Protein AF-A0A966XWX6-F1 (afdb_monomer_lite)

Structure (mmCIF, N/CA/C/O backbone):
data_AF-A0A966XWX6-F1
#
_entry.id   AF-A0A966XWX6-F1
#
loop_
_atom_site.group_PDB
_atom_site.id
_atom_site.type_symbol
_atom_site.label_atom_id
_atom_site.label_alt_id
_atom_site.label_comp_id
_atom_site.label_asym_id
_atom_site.label_entity_id
_atom_site.label_seq_id
_atom_site.pdbx_PDB_ins_code
_atom_site.Cartn_x
_atom_site.Cartn_y
_atom_site.Cartn_z
_atom_site.occupancy
_atom_site.B_iso_or_equiv
_atom_site.auth_seq_id
_atom_site.auth_comp_id
_atom_site.auth_asym_id
_atom_site.auth_atom_id
_atom_site.pdbx_PDB_model_num
ATOM 1 N N . PHE A 1 1 ? 21.811 -14.752 10.000 1.00 73.19 1 PHE A N 1
ATOM 2 C CA . PHE A 1 1 ? 20.720 -13.834 9.620 1.00 73.19 1 PHE A CA 1
ATOM 3 C C . PHE A 1 1 ? 19.807 -14.587 8.665 1.00 73.19 1 PHE A C 1
ATOM 5 O O . PHE A 1 1 ? 20.324 -15.262 7.786 1.00 73.19 1 PHE A O 1
ATOM 12 N N . GLU A 1 2 ? 18.492 -14.569 8.885 1.00 77.88 2 GLU A N 1
ATOM 13 C CA . GLU A 1 2 ? 17.516 -15.277 8.046 1.00 77.88 2 GLU A CA 1
ATOM 14 C C . GLU A 1 2 ? 16.659 -14.259 7.292 1.00 77.88 2 GLU A C 1
ATOM 16 O O . GLU A 1 2 ? 16.104 -13.352 7.908 1.00 77.88 2 GLU A O 1
ATOM 21 N N . PHE A 1 3 ? 16.539 -14.425 5.972 1.00 81.12 3 PHE A N 1
ATOM 22 C CA . PHE A 1 3 ? 15.634 -13.631 5.149 1.00 81.12 3 PHE A CA 1
ATOM 23 C C . PHE A 1 3 ? 14.488 -14.496 4.635 1.00 81.12 3 PHE A C 1
ATOM 25 O O . PHE A 1 3 ? 14.699 -15.541 4.016 1.00 81.12 3 PHE A O 1
ATOM 32 N N . ARG A 1 4 ? 13.259 -14.029 4.861 1.00 85.69 4 ARG A N 1
ATOM 33 C CA . ARG A 1 4 ? 12.049 -14.632 4.300 1.00 85.69 4 ARG A CA 1
ATOM 34 C C . ARG A 1 4 ? 11.263 -13.586 3.528 1.00 85.69 4 ARG A C 1
ATOM 36 O O . ARG A 1 4 ? 11.019 -12.499 4.039 1.00 85.69 4 ARG A O 1
ATOM 43 N N . VAL A 1 5 ? 10.824 -13.936 2.322 1.00 81.00 5 VAL A N 1
ATOM 44 C CA . VAL A 1 5 ? 9.911 -13.115 1.511 1.00 81.00 5 VAL A CA 1
ATOM 45 C C . VAL A 1 5 ? 8.625 -13.907 1.331 1.00 81.00 5 VAL A C 1
ATOM 47 O O . VAL A 1 5 ? 8.657 -15.008 0.784 1.00 81.00 5 VAL A O 1
ATOM 50 N N . GLY A 1 6 ? 7.506 -13.396 1.853 1.00 85.00 6 GLY A N 1
ATOM 51 C CA . GLY A 1 6 ? 6.234 -14.131 1.852 1.00 85.00 6 GLY A CA 1
ATOM 52 C C . GLY A 1 6 ? 6.308 -15.481 2.580 1.00 85.00 6 GLY A C 1
ATOM 53 O O . GLY A 1 6 ? 5.659 -16.435 2.173 1.00 85.00 6 GLY A O 1
ATOM 54 N N . GLY A 1 7 ? 7.162 -15.596 3.604 1.00 87.56 7 GLY A N 1
ATOM 55 C CA . GLY A 1 7 ? 7.399 -16.847 4.336 1.00 87.56 7 GLY A CA 1
ATOM 56 C C . GLY A 1 7 ? 8.396 -17.811 3.680 1.00 87.56 7 GLY A C 1
ATOM 57 O O . GLY A 1 7 ? 8.847 -18.740 4.344 1.00 87.56 7 GLY A O 1
ATOM 58 N N . VAL A 1 8 ? 8.810 -17.574 2.431 1.00 90.19 8 VAL A N 1
ATOM 59 C CA . VAL A 1 8 ? 9.786 -18.416 1.719 1.00 90.19 8 VAL A CA 1
ATOM 60 C C . VAL A 1 8 ? 11.207 -17.972 2.052 1.00 90.19 8 VAL A C 1
ATOM 62 O O . VAL A 1 8 ? 11.536 -16.794 1.895 1.00 90.19 8 VAL A O 1
ATOM 65 N N . HIS A 1 9 ? 12.053 -18.913 2.479 1.00 87.88 9 HIS A N 1
ATOM 66 C CA . HIS A 1 9 ? 13.467 -18.660 2.758 1.00 87.88 9 HIS A CA 1
ATOM 67 C C . HIS A 1 9 ? 14.204 -18.210 1.486 1.00 87.88 9 HIS A C 1
ATOM 69 O O . HIS A 1 9 ? 14.067 -18.819 0.422 1.00 87.88 9 HIS A O 1
ATOM 75 N N . ARG A 1 10 ? 14.979 -17.130 1.590 1.00 82.19 10 ARG A N 1
ATOM 76 C CA . ARG A 1 10 ? 15.804 -16.578 0.509 1.00 82.19 10 ARG A CA 1
ATOM 77 C C . ARG A 1 10 ? 17.248 -16.500 0.969 1.00 82.19 10 ARG A C 1
ATOM 79 O O . ARG A 1 10 ? 17.492 -16.134 2.115 1.00 82.19 10 ARG A O 1
ATOM 86 N N . ASP A 1 11 ? 18.176 -16.814 0.062 1.00 84.69 11 ASP A N 1
ATOM 87 C CA . ASP A 1 11 ? 19.610 -16.728 0.338 1.00 84.69 11 ASP A CA 1
ATOM 88 C C . ASP A 1 11 ? 19.958 -15.298 0.781 1.00 84.69 11 ASP A C 1
ATOM 90 O O . ASP A 1 11 ? 19.851 -14.353 -0.013 1.00 84.69 11 ASP A O 1
ATOM 94 N N . PRO A 1 12 ? 20.379 -15.115 2.037 1.00 77.56 12 PRO A N 1
ATOM 95 C CA . PRO A 1 12 ? 20.657 -13.798 2.570 1.00 77.56 12 PRO A CA 1
ATOM 96 C C . PRO A 1 12 ? 21.746 -13.009 1.821 1.00 77.56 12 PRO A C 1
ATOM 98 O O . PRO A 1 12 ? 21.702 -11.777 1.809 1.00 77.56 12 PRO A O 1
ATOM 101 N N . LEU A 1 13 ? 22.697 -13.68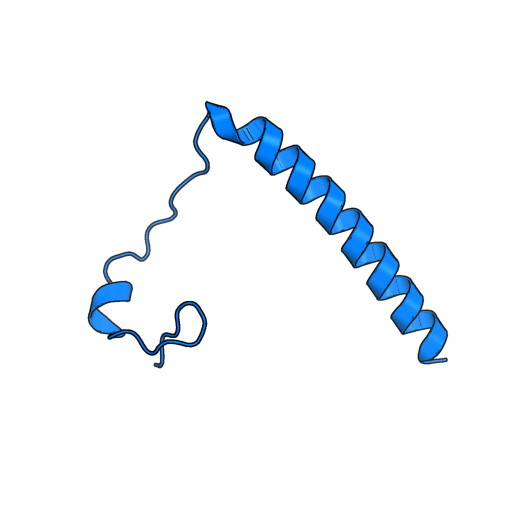3 1.160 1.00 8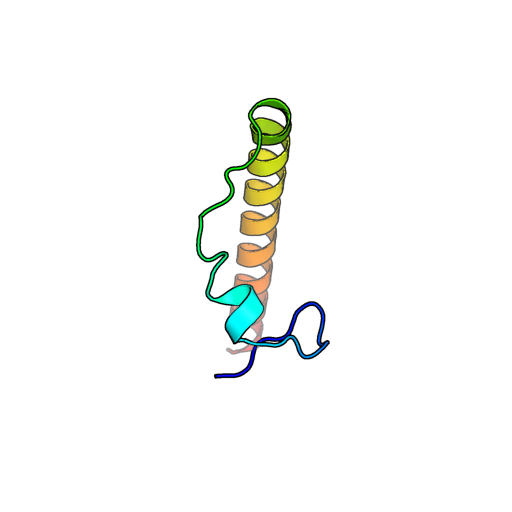0.19 13 LEU A N 1
ATOM 102 C CA . LEU A 1 13 ? 23.759 -13.030 0.381 1.00 80.19 13 LEU A CA 1
ATOM 103 C C . LEU A 1 13 ? 23.244 -12.424 -0.933 1.00 80.19 13 LEU A C 1
ATOM 105 O O . LEU A 1 13 ? 23.866 -11.505 -1.471 1.00 80.19 13 LEU A O 1
ATOM 109 N N . THR A 1 14 ? 22.097 -12.897 -1.430 1.00 70.06 14 THR A N 1
ATOM 110 C CA . THR A 1 14 ? 21.436 -12.320 -2.612 1.00 70.06 14 THR A CA 1
ATOM 111 C C . THR A 1 14 ? 20.687 -11.030 -2.280 1.00 70.06 14 THR A C 1
ATOM 113 O O . THR A 1 14 ? 20.698 -10.097 -3.079 1.00 70.06 14 THR A O 1
ATOM 116 N N . ILE A 1 15 ? 20.108 -10.935 -1.077 1.00 65.06 15 ILE A N 1
ATOM 117 C CA . ILE A 1 15 ? 19.339 -9.763 -0.630 1.00 65.06 15 ILE A CA 1
ATOM 118 C C . ILE A 1 15 ? 20.245 -8.669 -0.060 1.00 65.06 15 ILE A C 1
ATOM 120 O O . ILE A 1 15 ? 19.988 -7.491 -0.291 1.00 65.06 15 ILE A O 1
ATOM 124 N N . ALA A 1 16 ? 21.341 -9.024 0.619 1.00 63.25 16 ALA A N 1
ATOM 125 C CA . ALA A 1 16 ? 22.258 -8.040 1.205 1.00 63.25 16 ALA A CA 1
ATOM 126 C C . ALA A 1 16 ? 22.795 -7.023 0.174 1.00 63.25 16 ALA A C 1
ATOM 128 O O . ALA A 1 16 ? 22.993 -5.854 0.507 1.00 63.25 16 ALA A O 1
ATOM 129 N N . LYS A 1 17 ? 22.960 -7.443 -1.090 1.00 61.12 17 LYS A N 1
ATOM 130 C CA . LYS A 1 17 ? 23.414 -6.596 -2.207 1.00 61.12 17 LYS A CA 1
ATOM 131 C C . LYS A 1 17 ? 22.337 -5.660 -2.776 1.00 61.12 17 LYS A C 1
ATOM 133 O O . LYS A 1 17 ? 22.669 -4.812 -3.589 1.00 61.12 17 LYS A O 1
ATOM 138 N N . GLN A 1 18 ? 21.077 -5.805 -2.364 1.00 62.81 18 GLN A N 1
ATOM 139 C CA . GLN A 1 18 ? 19.931 -5.008 -2.823 1.00 62.81 18 GLN A CA 1
ATOM 140 C C . GLN A 1 18 ? 19.410 -4.051 -1.737 1.00 62.81 18 GLN A C 1
ATOM 142 O O . GLN A 1 18 ? 18.243 -3.668 -1.756 1.00 62.81 18 GLN A O 1
ATOM 147 N N . SER A 1 19 ? 20.253 -3.668 -0.772 1.00 65.25 19 SER A N 1
ATOM 148 C CA . SER A 1 19 ? 19.884 -2.772 0.339 1.00 65.25 19 SER A CA 1
ATOM 149 C C . SER A 1 19 ? 19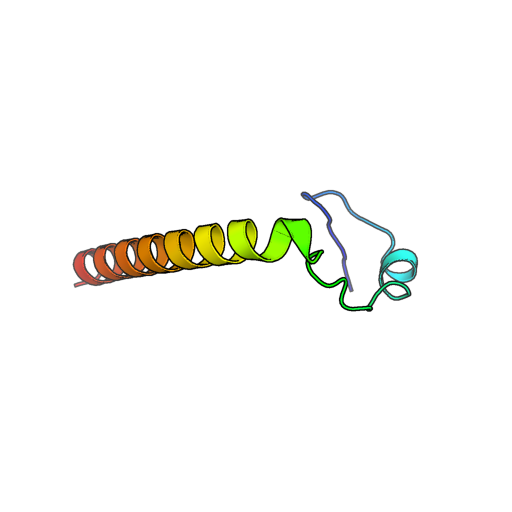.759 -1.301 -0.095 1.00 65.25 19 SER A C 1
ATOM 151 O O . SER A 1 19 ? 20.216 -0.397 0.600 1.00 65.25 19 SER A O 1
ATOM 153 N N . GLU A 1 20 ? 19.159 -1.052 -1.255 1.00 72.19 20 GLU A N 1
ATOM 154 C CA . GLU A 1 20 ? 18.886 0.280 -1.779 1.00 72.19 20 GLU A CA 1
ATOM 155 C C . GLU A 1 20 ? 17.406 0.606 -1.585 1.00 72.19 20 GLU A C 1
ATOM 157 O O . GLU A 1 20 ? 16.521 -0.222 -1.817 1.00 72.19 20 GLU A O 1
ATOM 162 N N . ALA A 1 21 ? 17.117 1.829 -1.142 1.00 82.19 21 ALA A N 1
ATOM 163 C CA . ALA A 1 21 ? 15.743 2.295 -1.066 1.00 82.19 21 ALA A CA 1
ATOM 164 C C . ALA A 1 21 ? 15.200 2.483 -2.490 1.00 82.19 21 ALA A C 1
ATOM 166 O O . ALA A 1 21 ? 15.652 3.370 -3.211 1.00 82.19 21 ALA A O 1
ATOM 167 N N . ILE A 1 22 ? 14.212 1.677 -2.881 1.00 87.12 22 ILE A N 1
ATOM 168 C CA . ILE A 1 22 ? 13.482 1.872 -4.137 1.00 87.12 22 ILE A CA 1
ATOM 169 C C . ILE A 1 22 ? 12.361 2.888 -3.874 1.00 87.12 22 ILE A C 1
ATOM 171 O O . ILE A 1 22 ? 11.422 2.575 -3.134 1.00 87.12 22 ILE A O 1
ATOM 175 N N . PRO A 1 23 ? 12.429 4.109 -4.434 1.00 90.06 23 PRO A N 1
ATOM 176 C CA . PRO A 1 23 ? 11.398 5.111 -4.213 1.00 90.06 23 PRO A CA 1
ATOM 177 C C . PRO A 1 23 ? 10.092 4.725 -4.913 1.00 90.06 23 PRO A C 1
ATOM 179 O O . PRO A 1 23 ? 10.082 4.083 -5.965 1.00 90.06 23 PRO A O 1
ATOM 182 N N . VAL A 1 24 ? 8.970 5.187 -4.359 1.00 93.75 24 VAL A N 1
ATOM 183 C CA . VAL A 1 24 ? 7.678 5.129 -5.053 1.00 93.75 24 VAL A CA 1
ATOM 184 C C . VAL A 1 24 ? 7.767 5.991 -6.314 1.00 93.75 24 VAL A C 1
ATOM 186 O O . VAL A 1 24 ? 8.222 7.135 -6.256 1.00 93.75 24 VAL A O 1
ATOM 189 N N . SER A 1 25 ? 7.332 5.453 -7.455 1.00 96.50 25 SER A N 1
ATOM 190 C CA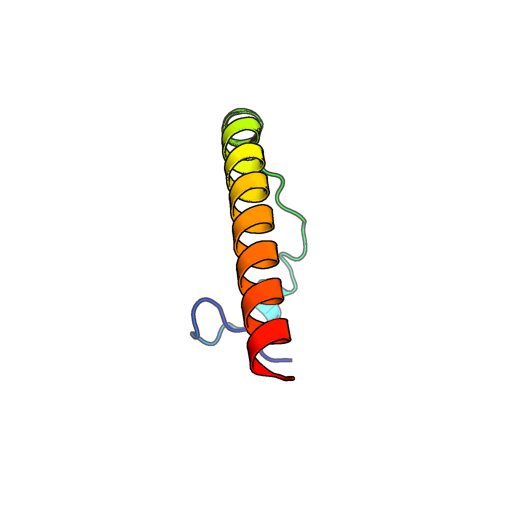 . SER A 1 25 ? 7.354 6.190 -8.720 1.00 96.50 25 SER A CA 1
ATOM 191 C C . SER A 1 25 ? 6.468 7.439 -8.656 1.00 96.50 25 SER A C 1
ATOM 193 O O . SER A 1 25 ? 5.445 7.463 -7.967 1.00 96.50 25 SER A O 1
ATOM 195 N N . ALA A 1 26 ? 6.826 8.480 -9.415 1.00 96.25 26 ALA A N 1
ATOM 196 C CA . ALA A 1 26 ? 6.100 9.752 -9.394 1.00 96.25 26 ALA A CA 1
ATOM 197 C C . ALA A 1 26 ? 4.600 9.590 -9.715 1.00 96.25 26 ALA A C 1
ATOM 199 O O . ALA A 1 26 ? 3.761 10.159 -9.021 1.00 96.25 26 ALA A O 1
ATOM 200 N N . GLY A 1 27 ? 4.256 8.754 -10.704 1.00 97.62 27 GLY A N 1
ATOM 201 C CA . GLY A 1 27 ? 2.862 8.483 -11.078 1.00 97.62 27 GLY A CA 1
ATOM 202 C C . GLY A 1 27 ? 2.063 7.710 -10.021 1.00 97.62 27 GLY A C 1
ATOM 203 O O . GLY A 1 27 ? 0.848 7.860 -9.947 1.00 97.62 27 GLY A O 1
ATOM 204 N N . ALA A 1 28 ? 2.727 6.919 -9.172 1.00 97.56 28 ALA A N 1
ATOM 205 C CA . ALA A 1 28 ? 2.073 6.151 -8.110 1.00 97.56 28 ALA A CA 1
ATOM 206 C C . ALA A 1 28 ? 1.996 6.902 -6.770 1.00 97.56 28 ALA A C 1
ATOM 208 O O . ALA A 1 28 ? 1.258 6.494 -5.872 1.00 97.56 28 ALA A O 1
ATOM 209 N N . LYS A 1 29 ? 2.747 7.998 -6.617 1.00 97.06 29 LYS A N 1
ATOM 210 C CA . LYS A 1 29 ? 2.965 8.670 -5.331 1.00 97.06 29 LYS A CA 1
ATOM 211 C C . LYS A 1 29 ? 1.675 9.161 -4.669 1.00 97.06 29 LYS A C 1
ATOM 213 O O . LYS A 1 29 ? 1.468 8.892 -3.492 1.00 97.06 29 LYS A O 1
ATOM 218 N N . ALA A 1 30 ? 0.783 9.809 -5.419 1.00 98.12 30 ALA A N 1
ATOM 219 C CA . ALA A 1 30 ? -0.476 10.318 -4.868 1.00 98.12 30 ALA A CA 1
ATOM 220 C C . ALA A 1 30 ? -1.393 9.188 -4.362 1.00 98.12 30 ALA A C 1
ATOM 222 O O . ALA A 1 30 ? -1.953 9.278 -3.270 1.00 98.12 30 ALA A O 1
ATOM 223 N N . ALA A 1 31 ? -1.503 8.097 -5.127 1.00 98.12 31 ALA A N 1
ATOM 224 C CA . ALA A 1 31 ? -2.285 6.929 -4.730 1.00 98.12 31 ALA A CA 1
ATOM 225 C C . ALA A 1 31 ? -1.690 6.244 -3.489 1.00 98.12 31 ALA A C 1
ATOM 227 O O . ALA A 1 31 ? -2.422 5.890 -2.564 1.00 98.12 31 ALA A O 1
ATOM 228 N N . PHE A 1 32 ? -0.360 6.109 -3.442 1.00 98.00 32 PHE A N 1
ATOM 229 C CA . PHE A 1 32 ? 0.354 5.571 -2.285 1.00 98.00 32 PHE A CA 1
ATOM 230 C C . PHE A 1 32 ? 0.112 6.409 -1.022 1.00 98.00 32 PHE A C 1
ATOM 232 O O . PHE A 1 32 ? -0.232 5.854 0.021 1.00 98.00 32 PHE A O 1
ATOM 239 N N . ASP A 1 33 ? 0.232 7.736 -1.117 1.00 98.19 33 ASP A N 1
ATOM 240 C CA . ASP A 1 33 ? 0.030 8.641 0.019 1.00 98.19 33 ASP A CA 1
ATOM 241 C C . ASP A 1 33 ? -1.410 8.549 0.562 1.00 98.19 33 ASP A C 1
ATOM 243 O O . ASP A 1 33 ? -1.615 8.491 1.780 1.00 98.19 33 ASP A O 1
ATOM 247 N N . GLY A 1 34 ? -2.406 8.458 -0.330 1.00 98.25 34 GLY A N 1
ATOM 248 C CA . GLY A 1 34 ? -3.809 8.257 0.043 1.00 98.25 34 GLY A CA 1
ATOM 249 C C . GLY A 1 34 ? -4.045 6.931 0.773 1.00 98.25 34 GLY A C 1
ATOM 250 O O . GLY A 1 34 ? -4.666 6.905 1.840 1.00 98.25 34 GLY A O 1
ATOM 251 N N . ALA A 1 35 ? -3.490 5.833 0.253 1.00 98.38 35 ALA A N 1
ATOM 252 C CA . ALA A 1 35 ? -3.570 4.525 0.900 1.00 98.38 35 ALA A CA 1
ATOM 253 C C . ALA A 1 35 ? -2.889 4.532 2.279 1.00 98.38 35 ALA A C 1
ATOM 255 O O . ALA A 1 35 ? -3.471 4.076 3.263 1.00 98.38 35 ALA A O 1
ATOM 256 N N . ALA A 1 36 ? -1.693 5.116 2.385 1.00 98.25 36 ALA A N 1
ATOM 257 C CA . ALA A 1 36 ? -0.954 5.211 3.641 1.00 98.25 36 ALA A CA 1
ATOM 258 C C . ALA A 1 36 ? -1.692 6.047 4.703 1.00 98.25 36 ALA A C 1
ATOM 260 O O . ALA A 1 36 ? -1.640 5.731 5.894 1.00 98.25 36 ALA A O 1
ATOM 261 N N . ALA A 1 37 ? -2.387 7.118 4.307 1.00 98.50 37 ALA A N 1
ATOM 262 C CA . ALA A 1 37 ? -3.228 7.897 5.216 1.00 98.50 37 ALA A CA 1
ATOM 263 C C . ALA A 1 37 ? -4.414 7.073 5.746 1.00 98.50 37 ALA A C 1
ATOM 265 O O . ALA A 1 37 ? -4.621 7.021 6.959 1.00 98.50 37 ALA A O 1
ATOM 266 N N . SER A 1 38 ? -5.132 6.373 4.862 1.00 98.38 38 S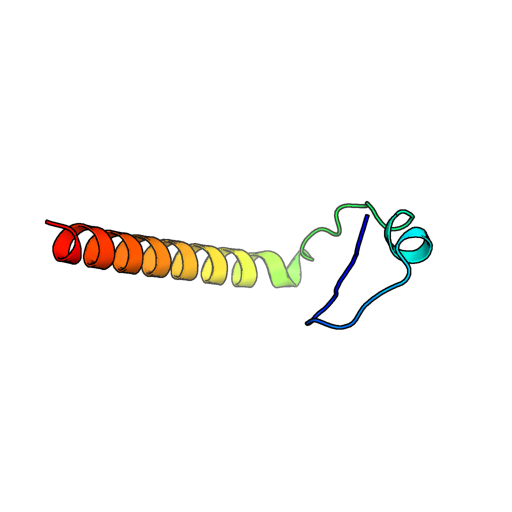ER A N 1
ATOM 267 C CA . SER A 1 38 ? -6.248 5.493 5.239 1.00 98.38 38 SER A CA 1
ATOM 268 C C . SER A 1 38 ? -5.811 4.392 6.213 1.00 98.38 38 SER A C 1
ATOM 270 O O . SER A 1 38 ? -6.411 4.220 7.275 1.00 98.38 38 SER A O 1
ATOM 272 N N . THR A 1 39 ? -4.702 3.708 5.920 1.00 98.25 39 THR A N 1
ATOM 273 C CA . THR A 1 39 ? -4.166 2.644 6.783 1.00 98.25 39 THR A CA 1
ATOM 274 C C . THR A 1 39 ? -3.780 3.163 8.167 1.00 98.25 39 THR A C 1
ATOM 276 O O . THR A 1 39 ? -4.040 2.493 9.165 1.00 98.25 39 THR A O 1
ATOM 279 N N . ARG A 1 40 ? -3.204 4.371 8.267 1.00 98.00 40 ARG A N 1
ATOM 280 C CA . ARG A 1 40 ? -2.882 4.982 9.569 1.00 98.00 40 ARG A CA 1
ATOM 281 C C . ARG A 1 40 ? -4.129 5.220 10.420 1.00 98.00 40 ARG A C 1
ATOM 283 O O . ARG A 1 40 ? -4.093 4.940 11.615 1.00 98.00 40 ARG A O 1
ATOM 290 N N . LEU A 1 41 ? -5.224 5.686 9.816 1.00 97.81 41 LEU A N 1
ATOM 291 C CA . LEU A 1 41 ? -6.497 5.875 10.521 1.00 97.81 41 LEU A CA 1
ATOM 292 C C . LEU A 1 41 ? -7.069 4.542 11.017 1.00 97.81 41 LEU A C 1
ATOM 294 O O . LEU A 1 41 ? -7.458 4.433 12.178 1.00 97.81 41 LEU A O 1
ATOM 298 N N . GLN A 1 42 ? -7.064 3.514 10.166 1.00 97.06 42 GLN A N 1
ATOM 299 C CA . GLN A 1 42 ? -7.534 2.176 10.537 1.00 97.06 42 GLN A CA 1
ATOM 300 C C . GLN A 1 42 ? -6.702 1.575 11.677 1.00 97.06 42 GLN A C 1
ATOM 302 O O . GLN A 1 42 ? -7.258 1.023 12.626 1.00 97.06 42 GLN A O 1
ATOM 307 N N . LEU A 1 43 ? -5.375 1.725 11.621 1.00 96.62 43 LEU A N 1
ATOM 308 C CA . LEU A 1 43 ? -4.478 1.231 12.661 1.00 96.62 43 LEU A CA 1
ATOM 309 C C . LEU A 1 43 ? -4.703 1.950 13.999 1.00 96.62 43 LEU A C 1
ATOM 311 O O . LEU A 1 43 ? -4.729 1.299 15.042 1.00 96.62 43 LEU A O 1
ATOM 315 N N . ALA A 1 44 ? -4.911 3.269 13.976 1.00 96.38 44 ALA A N 1
ATOM 316 C CA . ALA A 1 44 ? -5.228 4.043 15.175 1.00 96.38 44 ALA A CA 1
ATOM 317 C C . ALA A 1 44 ? -6.570 3.615 15.799 1.00 96.38 44 ALA A C 1
ATOM 319 O O . ALA A 1 44 ? -6.652 3.427 17.013 1.00 96.38 44 ALA A O 1
ATOM 320 N N . ALA A 1 45 ? -7.598 3.386 14.976 1.00 94.81 45 ALA A N 1
ATOM 321 C CA . ALA A 1 45 ? -8.889 2.881 15.440 1.00 94.81 45 ALA A CA 1
ATOM 322 C C . ALA A 1 45 ? -8.764 1.485 16.079 1.00 94.81 45 ALA A C 1
ATOM 324 O O . ALA A 1 45 ? -9.270 1.255 17.178 1.00 94.81 45 ALA A O 1
ATOM 325 N N . ALA A 1 46 ? -8.029 0.569 15.442 1.00 94.19 46 ALA A N 1
ATOM 326 C CA . ALA A 1 46 ? -7.778 -0.765 15.986 1.00 94.19 46 ALA A CA 1
ATOM 327 C C . ALA A 1 46 ? -7.003 -0.722 17.317 1.00 94.19 46 ALA A C 1
ATOM 329 O O . ALA A 1 46 ? -7.318 -1.469 18.246 1.00 94.19 46 ALA A O 1
ATOM 330 N N . ALA A 1 47 ? -6.016 0.173 17.436 1.00 93.69 47 ALA A N 1
ATOM 331 C CA . ALA A 1 47 ? -5.266 0.371 18.673 1.00 93.69 47 ALA A CA 1
ATOM 332 C C . ALA A 1 47 ? -6.162 0.882 19.815 1.00 93.69 47 ALA A C 1
ATOM 334 O O . ALA A 1 47 ? -6.060 0.379 20.933 1.00 93.69 47 ALA A O 1
ATOM 335 N N . SER A 1 48 ? -7.077 1.810 19.523 1.00 91.50 48 SER A N 1
ATOM 336 C CA . SER A 1 48 ? -8.048 2.316 20.500 1.00 91.50 48 SER A CA 1
ATOM 337 C C . SER A 1 48 ? -8.980 1.212 21.014 1.00 91.50 48 SER A C 1
ATOM 339 O O . SER A 1 48 ? -9.148 1.073 22.224 1.00 91.50 48 SER A O 1
ATOM 341 N N . ILE A 1 49 ? -9.512 0.359 20.128 1.00 88.25 49 ILE A N 1
ATOM 342 C CA . ILE A 1 49 ? -10.352 -0.787 20.527 1.00 88.25 49 ILE A CA 1
ATOM 343 C C . ILE A 1 49 ? -9.576 -1.738 21.447 1.00 88.25 49 ILE A C 1
ATOM 345 O O . ILE A 1 49 ? -10.102 -2.200 22.460 1.00 88.25 49 ILE A O 1
ATOM 349 N N . ARG A 1 50 ? -8.304 -2.017 21.128 1.00 82.50 50 ARG A N 1
ATOM 350 C CA . ARG A 1 50 ? -7.455 -2.866 21.972 1.00 82.50 50 ARG A CA 1
ATOM 351 C C . ARG A 1 50 ? -7.284 -2.285 23.376 1.00 82.50 50 ARG A C 1
ATOM 353 O O . ARG A 1 50 ? -7.355 -3.051 24.326 1.00 82.50 50 ARG A O 1
ATOM 360 N N . GLN A 1 51 ? -7.080 -0.972 23.506 1.00 78.00 51 GLN A N 1
ATOM 361 C CA . GLN A 1 51 ? -6.944 -0.313 24.810 1.00 78.00 51 GLN A CA 1
ATOM 362 C C . GLN A 1 51 ? -8.218 -0.429 25.651 1.00 78.00 51 GLN A C 1
ATOM 364 O O . GLN A 1 51 ? -8.125 -0.717 26.842 1.00 78.00 51 GLN A O 1
ATOM 369 N N . VAL A 1 52 ? -9.395 -0.264 25.036 1.00 78.56 52 VAL A N 1
ATOM 370 C CA . VAL A 1 52 ? -10.688 -0.418 25.725 1.00 78.56 52 VAL A CA 1
ATOM 371 C C . VAL A 1 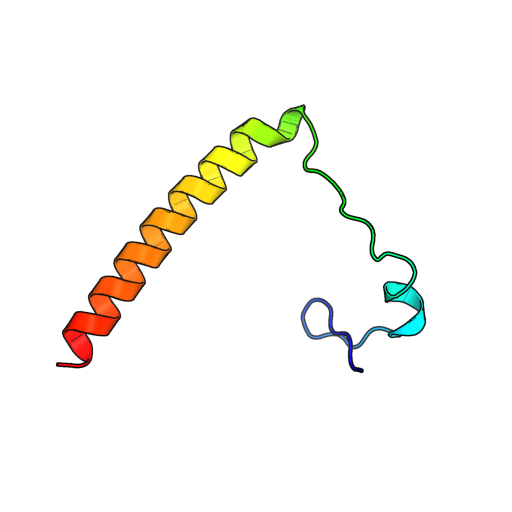52 ? -10.855 -1.832 26.285 1.00 78.56 52 VAL A C 1
ATOM 373 O O . VAL A 1 52 ? -11.283 -1.977 27.421 1.00 78.56 52 VAL A O 1
ATOM 376 N N . ASN A 1 53 ? -10.458 -2.858 25.529 1.00 74.75 53 ASN A N 1
ATOM 377 C CA . ASN A 1 53 ? -10.607 -4.262 25.928 1.00 74.75 53 ASN A CA 1
ATOM 378 C C . ASN A 1 53 ? -9.564 -4.754 26.952 1.00 74.75 53 ASN A C 1
ATOM 380 O O . ASN A 1 53 ? -9.670 -5.883 27.422 1.00 74.75 53 ASN A O 1
ATOM 384 N N . THR A 1 54 ? -8.528 -3.964 27.253 1.00 72.50 54 THR A N 1
ATOM 385 C CA . THR A 1 54 ? -7.478 -4.305 28.236 1.00 72.50 54 THR A CA 1
ATOM 386 C C . THR A 1 54 ? -7.627 -3.579 29.579 1.00 72.50 54 THR A C 1
ATOM 388 O O . THR A 1 54 ? -6.708 -3.645 30.394 1.00 72.50 54 THR A O 1
ATOM 391 N N . GLN A 1 55 ? -8.741 -2.870 29.789 1.00 55.09 55 GLN A N 1
ATOM 392 C CA . GLN A 1 55 ? -9.134 -2.264 31.069 1.00 55.09 55 GLN A CA 1
ATOM 393 C C . GLN A 1 55 ? -10.138 -3.163 31.788 1.00 55.09 55 GLN A C 1
ATOM 395 O O . GLN A 1 55 ? -10.069 -3.210 33.035 1.00 55.09 55 GLN A O 1
#

Secondary structure (DSSP, 8-state):
--EEETTEEE-HHHHHTT----PPPHHHHHHHHHHHHHHHHHHHHHHHHHHHTT-

Sequence (55 aa):
FEFRVGGVHRDPLTIAKQSEAIPVSAGAKAAFDGAAASTRLQLAAAASIRQVNTQ

Foldseek 3Di:
DWDDDVNHTDDVVVVVVVPDDDDDDPVCVVVVVVVVVVVVVVVVVVVVVVVVVVD

pLDDT: mean 86.26, std 11.96, range [55.09, 98.5]

Radius of gyration: 17.52 Å; chains: 1; bounding box: 34×29×42 Å